Protein AF-A0A8J3T6D7-F1 (afdb_monomer)

Mean predicted aligned error: 4.85 Å

Solvent-accessible surface area (backbone atoms only — not comparable to full-atom values): 3436 Å² total; per-residue (Å²): 136,54,73,66,55,51,50,52,4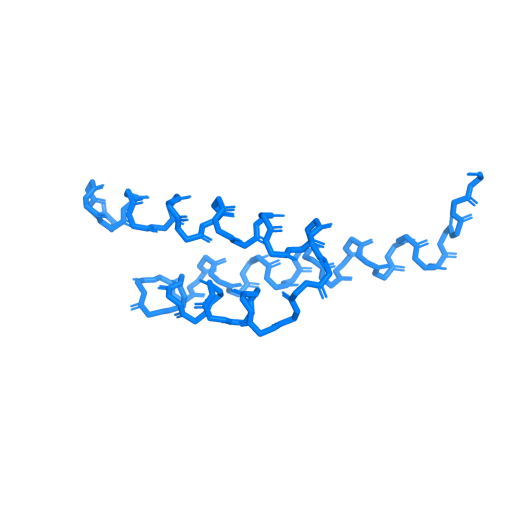0,54,52,26,48,53,45,25,53,53,17,56,74,69,70,33,65,65,53,27,49,54,21,47,51,55,27,34,76,75,40,48,72,59,36,54,53,48,52,52,50,52,51,53,51,51,50,47,51,64,76,66,55,76,130

Organism: NCBI:txid1367882

Nearest PDB structures (foldseek):
  3nym-assembly1_B  TM=6.826E-01  e=1.732E+00  Neisseria meningitidis serogroup B
  6cnn-assembly1_A  TM=6.085E-01  e=1.269E+00  Homo sapiens
  6zw4-assembly1_H  TM=6.304E-01  e=7.244E+00  Nostoc punctiforme
  6zw4-assembly1_T  TM=6.304E-01  e=7.244E+00  Nostoc punctiforme

Foldseek 3Di:
DDPVLVVQLVVLVVQLVVCVVVVNPPSNVVSLVSNCVSPVVVSVVVVVVVVVVVVCCVVVPDD

Secondary structure (DSSP, 8-state):
--HHHHHHHHHHHHHHHHHHHTT-HHHHHHHHHHHHHH-HHHHHHHHHHHHHHHHHHHHTT--

Structure (mmCIF, N/CA/C/O backbone):
data_AF-A0A8J3T6D7-F1
#
_entry.id   AF-A0A8J3T6D7-F1
#
loop_
_atom_site.group_PDB
_atom_site.id
_atom_site.type_symbol
_atom_site.label_atom_id
_atom_site.label_alt_id
_atom_site.label_comp_id
_atom_site.label_asym_id
_atom_site.label_entity_id
_atom_site.label_seq_id
_atom_site.pdbx_PDB_ins_code
_atom_site.Cartn_x
_atom_site.Cartn_y
_atom_site.Cartn_z
_atom_site.occupancy
_atom_site.B_iso_or_equiv
_atom_site.auth_seq_id
_atom_site.auth_comp_id
_atom_site.auth_asym_id
_atom_site.auth_atom_id
_atom_site.pdbx_PDB_model_num
ATOM 1 N N . MET A 1 1 ? -10.574 0.643 13.592 1.00 79.81 1 MET A N 1
ATOM 2 C CA . MET A 1 1 ? -10.178 1.799 12.777 1.00 79.81 1 MET A CA 1
ATOM 3 C C . MET A 1 1 ? -10.787 3.072 13.340 1.00 79.81 1 MET A C 1
ATOM 5 O O . MET A 1 1 ? -11.993 3.282 13.226 1.00 79.81 1 MET A O 1
ATOM 9 N N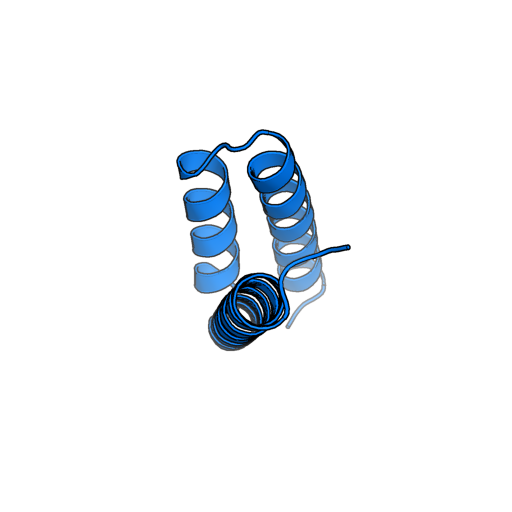 . THR A 1 2 ? -9.951 3.874 13.983 1.00 94.50 2 THR A N 1
ATOM 10 C CA . THR A 1 2 ? -10.229 5.243 14.426 1.00 94.50 2 THR A CA 1
ATOM 11 C C . THR A 1 2 ? -9.964 6.240 13.290 1.00 94.50 2 THR A C 1
ATOM 13 O O . THR A 1 2 ? -9.385 5.884 12.258 1.00 94.50 2 THR A O 1
ATOM 16 N N . ASP A 1 3 ? -10.375 7.499 13.461 1.00 94.94 3 ASP A N 1
ATOM 17 C CA . ASP A 1 3 ? -10.097 8.552 12.473 1.00 94.94 3 ASP A CA 1
ATOM 18 C C . ASP A 1 3 ? -8.592 8.848 12.337 1.00 94.94 3 ASP A C 1
ATOM 20 O O . ASP A 1 3 ? -8.119 9.133 11.237 1.00 94.94 3 ASP A O 1
ATOM 24 N N . GLU A 1 4 ? -7.825 8.715 13.423 1.00 94.31 4 GLU A N 1
ATOM 25 C CA . GLU A 1 4 ? -6.366 8.886 13.416 1.00 94.31 4 GLU A CA 1
ATOM 26 C C . GLU A 1 4 ? -5.660 7.759 12.654 1.00 94.31 4 GLU A C 1
ATOM 28 O O . GLU A 1 4 ? -4.815 8.027 11.800 1.00 94.31 4 GLU A O 1
ATOM 33 N N . GLU A 1 5 ? -6.050 6.502 12.891 1.00 92.88 5 GLU A N 1
ATOM 34 C CA . GLU A 1 5 ? -5.528 5.343 12.151 1.00 92.88 5 GLU A CA 1
ATOM 35 C C . GLU A 1 5 ? -5.830 5.475 10.655 1.00 92.88 5 GLU A C 1
ATOM 37 O O . GLU A 1 5 ? -4.964 5.258 9.805 1.00 92.88 5 GLU A O 1
ATOM 42 N N . ARG A 1 6 ? -7.050 5.911 10.319 1.00 93.62 6 ARG A N 1
ATOM 43 C CA . ARG A 1 6 ? -7.453 6.161 8.934 1.00 93.62 6 ARG A CA 1
ATOM 44 C C . ARG A 1 6 ? -6.607 7.258 8.284 1.00 93.62 6 ARG A C 1
ATOM 46 O O . ARG A 1 6 ? -6.191 7.094 7.138 1.00 93.62 6 ARG A O 1
ATOM 53 N N . ALA A 1 7 ? -6.353 8.362 8.985 1.00 95.56 7 ALA A N 1
ATOM 54 C CA . ALA A 1 7 ? -5.513 9.446 8.480 1.00 95.56 7 ALA A CA 1
ATOM 55 C C . ALA A 1 7 ? -4.060 8.989 8.265 1.00 95.56 7 ALA A C 1
ATOM 57 O O . ALA A 1 7 ? -3.470 9.302 7.229 1.00 95.56 7 ALA A O 1
ATOM 58 N N . ALA A 1 8 ? -3.511 8.199 9.192 1.00 93.38 8 ALA A N 1
ATOM 59 C CA . ALA A 1 8 ? -2.167 7.636 9.083 1.00 93.38 8 ALA A CA 1
ATOM 60 C C . ALA A 1 8 ? -2.032 6.692 7.877 1.00 93.38 8 ALA A C 1
ATOM 62 O O . ALA A 1 8 ? -1.081 6.819 7.102 1.00 93.38 8 ALA A O 1
ATOM 63 N N . ILE A 1 9 ? -3.011 5.804 7.665 1.00 94.00 9 ILE A N 1
ATOM 64 C CA . ILE A 1 9 ? -3.044 4.909 6.498 1.00 94.00 9 ILE A CA 1
ATOM 65 C C . ILE A 1 9 ? -3.090 5.719 5.201 1.00 94.00 9 ILE A C 1
ATOM 67 O O . ILE A 1 9 ? -2.317 5.438 4.289 1.00 94.00 9 ILE A O 1
ATOM 71 N N . LEU A 1 10 ? -3.957 6.734 5.110 1.00 94.31 10 LEU A N 1
ATOM 72 C CA . LEU A 1 10 ? -4.078 7.568 3.908 1.00 94.31 10 LEU A CA 1
ATOM 73 C C . LEU A 1 10 ? -2.785 8.336 3.597 1.00 94.31 10 LEU A C 1
ATOM 75 O O . LEU A 1 10 ? -2.382 8.394 2.436 1.00 94.31 10 LEU A O 1
ATOM 79 N N . ALA A 1 11 ? -2.11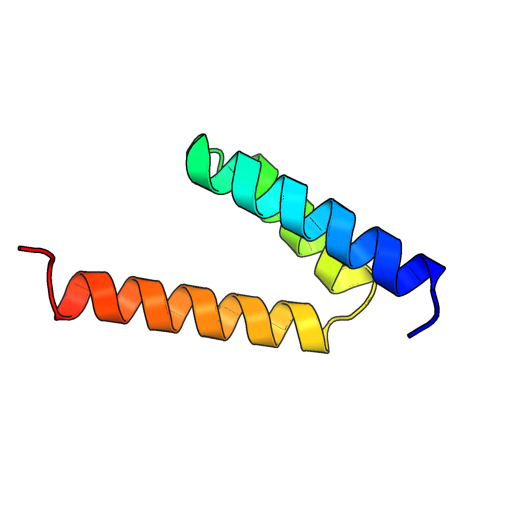2 8.872 4.616 1.00 96.12 11 ALA A N 1
ATOM 80 C CA . ALA A 1 11 ? -0.829 9.552 4.451 1.00 96.12 11 ALA A CA 1
ATOM 81 C C . ALA A 1 11 ? 0.279 8.593 3.980 1.00 96.12 11 ALA A C 1
ATOM 83 O O . ALA A 1 11 ? 1.037 8.915 3.064 1.00 96.12 11 ALA A O 1
ATOM 84 N N . ALA A 1 12 ? 0.350 7.389 4.556 1.00 95.06 12 ALA A N 1
ATOM 85 C CA . ALA A 1 12 ? 1.292 6.364 4.113 1.00 95.06 12 ALA A CA 1
ATOM 86 C C . ALA A 1 12 ? 0.989 5.891 2.680 1.00 95.06 12 ALA A C 1
ATOM 88 O O . ALA A 1 12 ? 1.902 5.611 1.907 1.00 95.06 12 ALA A O 1
ATOM 89 N N . PHE A 1 13 ? -0.282 5.872 2.283 1.00 94.25 13 PHE A N 1
ATOM 90 C CA . PHE A 1 13 ? -0.690 5.554 0.917 1.00 94.25 13 PHE A CA 1
ATOM 91 C C . PHE A 1 13 ? -0.220 6.592 -0.108 1.00 94.25 13 PHE A C 1
ATOM 93 O O . PHE A 1 13 ? 0.244 6.227 -1.188 1.00 94.25 13 PHE A O 1
ATOM 100 N N . ASP A 1 14 ? -0.331 7.878 0.224 1.00 95.69 14 ASP A N 1
ATOM 101 C CA . ASP A 1 14 ? 0.164 8.970 -0.620 1.00 95.69 14 ASP A CA 1
ATOM 102 C C . ASP A 1 14 ? 1.691 8.885 -0.785 1.00 95.69 14 ASP A C 1
ATOM 104 O O . ASP A 1 14 ? 2.215 8.936 -1.902 1.00 95.69 14 ASP A O 1
ATOM 108 N N . GLN A 1 15 ? 2.403 8.606 0.315 1.00 95.56 15 GLN A N 1
ATOM 109 C CA . GLN A 1 15 ? 3.843 8.346 0.291 1.00 95.56 15 GLN A CA 1
ATOM 110 C C . GLN A 1 15 ? 4.195 7.146 -0.602 1.00 95.56 15 GLN A C 1
ATOM 112 O O . GLN A 1 15 ? 5.118 7.243 -1.412 1.00 95.56 15 GLN A O 1
ATOM 117 N N . LEU A 1 16 ? 3.451 6.038 -0.500 1.00 94.31 16 LEU A N 1
ATOM 118 C CA . LEU A 1 16 ? 3.648 4.853 -1.337 1.00 94.31 16 LEU A CA 1
ATOM 119 C C . LEU A 1 16 ? 3.489 5.187 -2.826 1.00 94.31 16 LEU A C 1
ATOM 121 O O . LEU A 1 16 ? 4.333 4.806 -3.634 1.00 94.31 16 LEU A O 1
ATOM 125 N N . GLN A 1 17 ? 2.440 5.923 -3.201 1.00 92.69 17 GLN A N 1
ATOM 126 C CA . GLN A 1 17 ? 2.233 6.332 -4.594 1.00 92.69 17 GLN A CA 1
ATOM 127 C C . GLN A 1 17 ? 3.360 7.232 -5.106 1.00 92.69 17 GLN A C 1
ATOM 129 O O . GLN A 1 17 ? 3.815 7.057 -6.239 1.00 92.69 17 GLN A O 1
ATOM 134 N N . SER A 1 18 ? 3.816 8.179 -4.284 1.00 94.88 18 SER A N 1
ATOM 135 C CA . SER A 1 18 ? 4.934 9.063 -4.620 1.00 94.88 18 SER A CA 1
ATOM 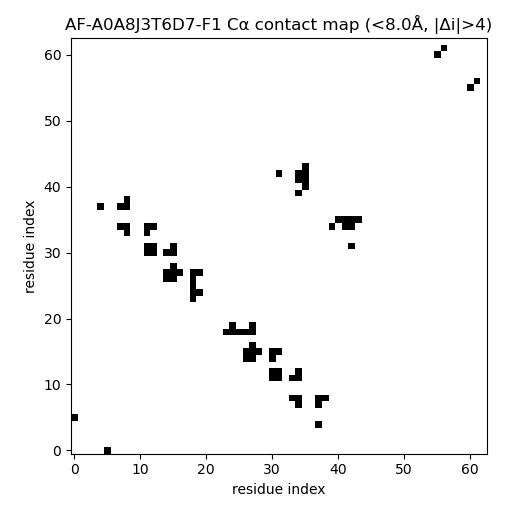136 C C . SER A 1 18 ? 6.226 8.270 -4.847 1.00 94.88 18 SER A C 1
ATOM 138 O O . SER A 1 18 ? 6.868 8.423 -5.888 1.00 94.88 18 SER A O 1
ATOM 140 N N . ALA A 1 19 ? 6.550 7.345 -3.938 1.00 94.69 19 ALA A N 1
ATOM 141 C CA . ALA A 1 19 ? 7.734 6.498 -4.036 1.00 94.69 19 ALA A CA 1
ATOM 142 C C . ALA A 1 19 ? 7.698 5.589 -5.276 1.00 94.69 19 ALA A C 1
ATOM 144 O O . ALA A 1 19 ? 8.669 5.526 -6.027 1.00 94.69 19 ALA A O 1
ATOM 145 N N . LEU A 1 20 ? 6.550 4.967 -5.570 1.00 90.06 20 LEU A N 1
ATOM 146 C CA . LEU A 1 20 ? 6.380 4.152 -6.778 1.0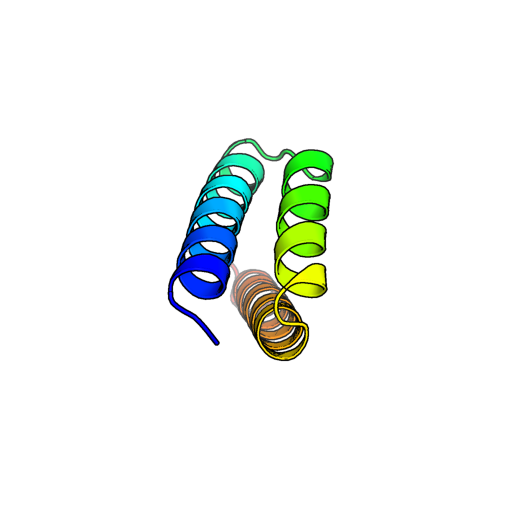0 90.06 20 LEU A CA 1
ATOM 147 C C . LEU A 1 20 ? 6.570 4.970 -8.066 1.00 90.06 20 LEU A C 1
ATOM 149 O O . LEU A 1 20 ? 7.221 4.494 -8.993 1.00 90.06 20 LEU A O 1
ATOM 153 N N . ARG A 1 21 ? 6.056 6.207 -8.129 1.00 91.56 21 ARG A N 1
ATOM 154 C CA . ARG A 1 21 ? 6.264 7.108 -9.283 1.00 91.56 21 ARG A CA 1
ATOM 155 C C . ARG A 1 21 ? 7.720 7.538 -9.442 1.00 91.56 21 ARG A C 1
ATOM 157 O O . ARG A 1 21 ? 8.166 7.748 -10.565 1.00 91.56 21 ARG A O 1
ATOM 164 N N . ALA A 1 22 ? 8.437 7.678 -8.332 1.00 94.81 22 ALA A N 1
ATOM 165 C CA . ALA A 1 22 ? 9.857 8.007 -8.314 1.00 94.81 22 ALA A CA 1
ATOM 166 C C . ALA A 1 22 ? 10.770 6.788 -8.548 1.00 94.81 22 ALA A C 1
ATOM 168 O O . ALA A 1 22 ? 11.988 6.951 -8.569 1.00 94.81 22 ALA A O 1
ATOM 169 N N . CYS A 1 23 ? 10.209 5.582 -8.716 1.00 92.25 23 CYS A N 1
ATOM 170 C CA . CYS A 1 23 ? 10.951 4.317 -8.725 1.00 92.25 23 CYS A CA 1
ATOM 171 C C . CYS A 1 23 ? 11.808 4.108 -7.457 1.00 92.25 23 CYS A C 1
ATOM 173 O O . CYS A 1 23 ? 12.839 3.437 -7.499 1.00 92.25 23 CYS A O 1
ATOM 175 N N . ASP A 1 24 ? 11.375 4.670 -6.328 1.00 95.06 24 ASP A N 1
ATOM 176 C CA . ASP A 1 24 ? 12.018 4.544 -5.024 1.00 95.06 24 ASP A CA 1
ATOM 177 C C . ASP A 1 24 ? 11.465 3.322 -4.276 1.00 95.06 24 ASP A C 1
ATOM 179 O O . ASP A 1 24 ? 10.408 3.363 -3.638 1.00 95.06 24 ASP A O 1
ATOM 183 N N . GLY A 1 25 ? 12.186 2.204 -4.376 1.00 91.50 25 GLY A N 1
ATOM 184 C CA . GLY A 1 25 ? 11.809 0.957 -3.711 1.00 91.50 25 GLY A CA 1
ATOM 185 C C . GLY A 1 25 ? 11.900 1.020 -2.184 1.00 91.50 25 GLY A C 1
ATOM 186 O O . GLY A 1 25 ? 11.113 0.362 -1.504 1.00 91.50 25 GLY A O 1
ATOM 187 N N . GLU A 1 26 ? 12.817 1.818 -1.635 1.00 95.94 26 GLU A N 1
ATOM 188 C CA . GLU A 1 26 ? 13.011 1.938 -0.187 1.00 95.94 26 GLU A CA 1
ATOM 189 C C . GLU A 1 26 ? 11.900 2.789 0.436 1.00 95.94 26 GLU A C 1
ATOM 191 O O . GLU A 1 26 ? 11.267 2.371 1.410 1.00 95.94 26 GLU A O 1
ATOM 196 N N . GLY A 1 27 ? 11.567 3.921 -0.192 1.00 95.19 27 GLY A N 1
ATOM 197 C CA . GLY A 1 27 ? 10.429 4.749 0.200 1.00 95.19 27 GLY A CA 1
ATOM 198 C C . GLY A 1 27 ? 9.095 4.003 0.113 1.00 95.19 27 GLY A C 1
ATOM 199 O O . GLY A 1 27 ? 8.249 4.147 1.000 1.00 95.19 27 GLY A O 1
ATOM 200 N N . ALA A 1 28 ? 8.920 3.157 -0.909 1.00 93.88 28 ALA A N 1
ATOM 201 C CA . ALA A 1 28 ? 7.732 2.319 -1.053 1.00 93.88 28 ALA A CA 1
ATOM 202 C C . ALA A 1 28 ? 7.647 1.249 0.051 1.00 93.88 28 ALA A C 1
ATOM 204 O O . ALA A 1 28 ? 6.573 1.035 0.621 1.00 93.88 28 ALA A O 1
ATOM 205 N N . ALA A 1 29 ? 8.769 0.608 0.396 1.00 93.56 29 ALA A N 1
ATOM 206 C CA . ALA A 1 29 ? 8.825 -0.380 1.472 1.00 93.56 29 ALA A CA 1
ATOM 207 C C . ALA A 1 29 ? 8.521 0.242 2.845 1.00 93.56 29 ALA A C 1
ATOM 209 O O . ALA A 1 29 ? 7.735 -0.316 3.613 1.00 93.56 29 ALA A O 1
ATOM 210 N N . GLU A 1 30 ? 9.077 1.419 3.137 1.00 96.62 30 GLU A N 1
ATOM 211 C CA . GLU A 1 30 ? 8.822 2.140 4.390 1.00 96.62 30 GLU A CA 1
ATOM 212 C C . GLU A 1 30 ? 7.355 2.579 4.506 1.00 96.62 30 GLU A C 1
ATOM 214 O O . GLU A 1 30 ? 6.739 2.431 5.564 1.00 96.62 30 GLU A O 1
ATOM 219 N N . ALA A 1 31 ? 6.759 3.067 3.415 1.00 95.31 31 ALA A N 1
ATOM 220 C CA . ALA A 1 31 ? 5.342 3.412 3.382 1.00 95.31 31 ALA A CA 1
ATOM 221 C C . ALA A 1 31 ? 4.448 2.186 3.644 1.00 95.31 31 ALA A C 1
ATOM 223 O O . ALA A 1 31 ? 3.534 2.248 4.468 1.00 95.31 31 ALA A O 1
ATOM 224 N N . MET A 1 32 ? 4.751 1.048 3.011 1.00 94.94 32 MET A N 1
ATOM 225 C CA . MET A 1 32 ? 4.039 -0.210 3.258 1.00 94.94 32 MET A CA 1
ATOM 226 C C . MET A 1 32 ? 4.198 -0.707 4.697 1.00 94.94 32 MET A C 1
ATOM 228 O O . MET A 1 32 ? 3.219 -1.168 5.284 1.00 94.94 32 MET A O 1
ATOM 232 N N . ARG A 1 33 ? 5.392 -0.576 5.291 1.00 95.94 33 ARG A N 1
ATOM 233 C CA . ARG A 1 33 ? 5.641 -0.939 6.694 1.00 95.94 33 ARG A CA 1
ATOM 234 C C . ARG A 1 33 ? 4.745 -0.145 7.643 1.00 95.94 33 ARG A C 1
ATOM 236 O O . ARG A 1 33 ? 4.135 -0.735 8.528 1.00 95.94 33 ARG A O 1
ATOM 243 N N . ARG A 1 34 ? 4.593 1.163 7.417 1.00 95.38 34 ARG A N 1
ATOM 244 C CA . ARG A 1 34 ? 3.702 2.02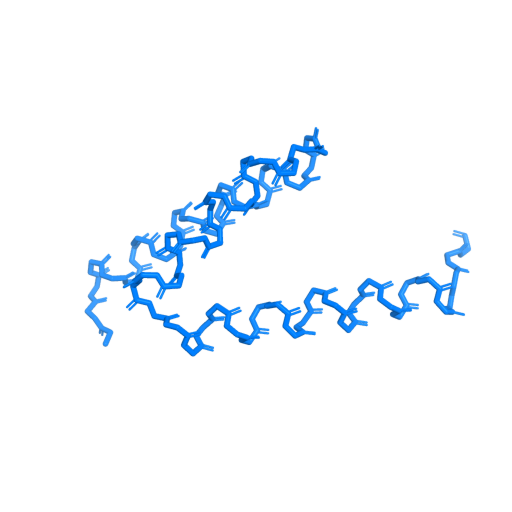1 8.220 1.00 95.38 34 ARG A CA 1
ATOM 245 C C . ARG A 1 34 ? 2.239 1.605 8.115 1.00 95.38 34 ARG A C 1
ATOM 247 O O . ARG A 1 34 ? 1.545 1.586 9.123 1.00 95.38 34 ARG A O 1
ATOM 254 N N . ILE A 1 35 ? 1.769 1.244 6.917 1.00 95.06 35 ILE A N 1
ATOM 255 C CA . ILE A 1 35 ? 0.400 0.729 6.743 1.00 95.06 35 ILE A CA 1
ATOM 256 C C . ILE A 1 35 ? 0.236 -0.585 7.513 1.00 95.06 35 ILE A C 1
ATOM 258 O O . ILE A 1 35 ? -0.758 -0.754 8.211 1.00 95.06 35 ILE A O 1
ATOM 262 N N . TYR A 1 36 ? 1.221 -1.483 7.427 1.00 95.69 36 TYR A N 1
ATOM 263 C CA . TYR A 1 36 ? 1.197 -2.775 8.114 1.00 95.69 36 TYR A CA 1
ATOM 264 C C . TYR A 1 36 ? 1.180 -2.635 9.644 1.00 95.69 36 TYR A C 1
ATOM 266 O O . TYR A 1 36 ? 0.490 -3.391 10.319 1.00 95.69 36 TYR A O 1
ATOM 274 N N . GLU A 1 37 ? 1.902 -1.659 10.199 1.00 95.56 37 GLU A N 1
ATOM 275 C CA . GLU A 1 37 ? 1.917 -1.381 11.643 1.00 95.56 37 GLU A CA 1
ATOM 276 C C . GLU A 1 37 ? 0.569 -0.882 12.176 1.00 95.56 37 GLU A C 1
ATOM 278 O O . GLU A 1 37 ? 0.232 -1.163 13.325 1.00 95.56 37 GLU A O 1
ATOM 283 N N . VAL A 1 38 ? -0.201 -0.161 11.354 1.00 94.25 38 VAL A N 1
ATOM 284 C CA . VAL A 1 38 ? -1.522 0.358 11.737 1.00 94.25 38 VAL A CA 1
ATOM 285 C C . VAL A 1 38 ? -2.620 -0.675 11.486 1.00 94.25 38 VAL A C 1
ATOM 287 O O . VAL A 1 38 ? -3.455 -0.909 12.355 1.00 94.25 38 VAL A O 1
ATOM 290 N N . GLU A 1 39 ? -2.643 -1.284 10.299 1.00 94.69 39 GLU A N 1
ATOM 291 C CA . GLU A 1 39 ? -3.672 -2.243 9.895 1.00 94.69 39 GLU A CA 1
ATOM 292 C C . GLU A 1 39 ? -3.100 -3.290 8.913 1.00 94.69 39 GLU A C 1
ATOM 294 O O . GLU A 1 39 ? -3.086 -3.074 7.690 1.00 94.69 39 GLU A O 1
ATOM 299 N N . PRO A 1 40 ? -2.655 -4.455 9.422 1.00 93.81 40 PRO A N 1
ATOM 300 C CA . PRO A 1 40 ? -2.084 -5.527 8.609 1.00 93.81 40 PRO A CA 1
ATOM 301 C C . PRO A 1 40 ? -3.019 -6.015 7.498 1.00 93.81 40 PRO A C 1
ATOM 303 O O . PRO A 1 40 ? -2.571 -6.257 6.377 1.00 93.81 40 PRO A O 1
ATOM 306 N N . ALA A 1 41 ? -4.330 -6.100 7.758 1.00 92.31 41 ALA A N 1
ATOM 307 C CA . ALA A 1 41 ? -5.282 -6.614 6.772 1.00 92.31 41 ALA A CA 1
ATOM 308 C C . ALA A 1 41 ? -5.388 -5.703 5.534 1.00 92.31 41 ALA A C 1
ATOM 310 O O . ALA A 1 41 ? -5.580 -6.173 4.404 1.00 92.31 41 ALA A O 1
ATOM 311 N N . VAL A 1 42 ? -5.233 -4.389 5.729 1.00 90.88 42 VAL A N 1
ATOM 312 C CA . VAL A 1 42 ? -5.184 -3.412 4.635 1.00 90.88 42 VAL A CA 1
ATOM 313 C C . VAL A 1 42 ? -3.881 -3.568 3.856 1.00 90.88 42 VAL A C 1
ATOM 315 O O . VAL A 1 42 ? -3.926 -3.626 2.627 1.00 90.88 42 VAL A O 1
ATOM 318 N N . ALA A 1 43 ? -2.741 -3.703 4.536 1.00 92.38 43 ALA A N 1
ATOM 319 C CA . ALA A 1 43 ? -1.449 -3.915 3.883 1.00 92.38 43 ALA A CA 1
ATOM 320 C C . ALA A 1 43 ? -1.427 -5.192 3.020 1.00 92.38 43 ALA A C 1
ATOM 322 O O . ALA A 1 43 ? -1.019 -5.137 1.858 1.00 92.38 43 ALA A O 1
ATOM 323 N N . ASP A 1 44 ? -1.944 -6.311 3.532 1.00 93.44 44 ASP A N 1
ATOM 324 C CA . ASP A 1 44 ? -2.030 -7.574 2.787 1.00 93.44 44 ASP A CA 1
ATOM 325 C C . ASP A 1 44 ? -2.907 -7.440 1.537 1.00 93.44 44 ASP A C 1
ATOM 327 O O . ASP A 1 44 ? -2.555 -7.900 0.445 1.00 93.44 44 ASP A O 1
ATOM 331 N N . THR A 1 45 ? -4.046 -6.755 1.669 1.00 92.44 45 THR A N 1
ATOM 332 C CA . THR A 1 45 ? -4.939 -6.470 0.538 1.00 92.44 45 THR A CA 1
ATOM 333 C C . THR A 1 45 ? -4.233 -5.628 -0.525 1.00 92.44 45 THR A C 1
ATOM 335 O O . THR A 1 45 ? -4.401 -5.862 -1.725 1.00 92.44 45 THR A O 1
ATOM 338 N N . LEU A 1 46 ? -3.412 -4.662 -0.112 1.00 89.94 46 LEU A N 1
ATOM 339 C CA . LEU A 1 46 ? -2.656 -3.815 -1.030 1.00 89.94 46 LEU A CA 1
ATOM 340 C C . LEU A 1 46 ? -1.576 -4.574 -1.776 1.00 89.94 46 LEU A C 1
ATOM 342 O O . LEU A 1 46 ? -1.505 -4.464 -2.998 1.00 89.94 46 LEU A O 1
ATOM 346 N N . ILE A 1 47 ? -0.787 -5.379 -1.070 1.00 90.12 47 ILE A N 1
ATOM 347 C CA . ILE A 1 47 ? 0.251 -6.213 -1.680 1.00 90.12 47 ILE A CA 1
ATOM 348 C C . ILE A 1 47 ? -0.375 -7.149 -2.711 1.00 90.12 47 ILE A C 1
ATOM 350 O O . ILE A 1 47 ? 0.082 -7.199 -3.853 1.00 90.12 47 ILE A O 1
ATOM 354 N N . ASN A 1 48 ? -1.471 -7.824 -2.356 1.00 92.06 48 ASN A N 1
ATOM 355 C CA . ASN A 1 48 ? -2.171 -8.716 -3.276 1.00 92.06 48 ASN A CA 1
ATOM 356 C C . ASN A 1 48 ? -2.674 -7.984 -4.526 1.00 92.06 48 ASN A C 1
ATOM 358 O O . ASN A 1 48 ? -2.526 -8.494 -5.640 1.00 92.06 48 ASN A O 1
ATOM 362 N N . ASN A 1 49 ? -3.218 -6.774 -4.373 1.00 88.19 49 ASN A N 1
ATOM 363 C CA . ASN A 1 49 ? -3.660 -5.964 -5.508 1.00 88.19 49 ASN A CA 1
ATOM 364 C C . ASN A 1 49 ? -2.494 -5.495 -6.385 1.00 88.19 49 ASN A C 1
ATOM 366 O O . ASN A 1 49 ? -2.598 -5.563 -7.612 1.00 88.19 49 ASN A O 1
ATOM 370 N N . LEU A 1 50 ? -1.386 -5.052 -5.787 1.00 86.00 50 LEU A N 1
ATOM 371 C CA . LEU A 1 50 ? -0.191 -4.614 -6.510 1.00 86.00 50 LEU A CA 1
ATOM 372 C C . LEU A 1 50 ? 0.441 -5.768 -7.288 1.00 86.00 50 LEU A C 1
ATOM 374 O O . LEU A 1 50 ? 0.712 -5.618 -8.478 1.00 86.00 50 LEU A O 1
ATOM 378 N N . ILE A 1 51 ? 0.600 -6.933 -6.656 1.00 87.56 51 ILE A N 1
ATOM 379 C CA . ILE A 1 51 ? 1.104 -8.147 -7.308 1.00 87.56 51 ILE A CA 1
ATOM 380 C C . ILE A 1 51 ? 0.168 -8.556 -8.443 1.00 87.56 51 ILE A C 1
ATOM 382 O O . ILE A 1 51 ? 0.623 -8.745 -9.566 1.00 87.56 51 ILE A O 1
ATOM 386 N N . THR A 1 52 ? -1.140 -8.643 -8.192 1.00 88.69 52 THR A N 1
ATOM 387 C CA . THR A 1 52 ? -2.117 -9.047 -9.218 1.00 88.69 52 THR A CA 1
ATOM 388 C C . THR A 1 52 ? -2.114 -8.088 -10.405 1.00 88.69 52 THR A C 1
ATOM 390 O O . THR A 1 52 ? -2.135 -8.526 -11.555 1.00 88.69 52 THR A O 1
ATOM 393 N N . THR A 1 53 ? -2.062 -6.782 -10.144 1.00 83.19 53 THR A N 1
ATOM 394 C CA . THR A 1 53 ? -2.041 -5.748 -11.188 1.00 83.19 53 THR A CA 1
ATOM 395 C C . THR A 1 53 ? -0.724 -5.767 -11.959 1.00 83.19 53 THR A C 1
ATOM 397 O O . THR A 1 53 ? -0.741 -5.745 -13.186 1.00 83.19 53 THR A O 1
ATOM 400 N N . GLY A 1 54 ? 0.412 -5.876 -11.268 1.00 79.94 54 GLY A N 1
ATOM 401 C CA . GLY A 1 54 ? 1.732 -5.980 -11.891 1.00 79.94 54 GLY A CA 1
ATOM 402 C C . GLY A 1 54 ? 1.865 -7.234 -12.754 1.00 79.94 54 GLY A C 1
ATOM 403 O O . GLY A 1 54 ? 2.248 -7.142 -13.917 1.00 79.94 54 GLY A O 1
ATOM 404 N N . LEU A 1 55 ? 1.460 -8.396 -12.231 1.00 74.88 55 LEU A N 1
ATOM 405 C CA . LEU A 1 55 ? 1.418 -9.654 -12.980 1.00 74.88 55 LEU A CA 1
ATOM 406 C C . LEU A 1 55 ? 0.512 -9.545 -14.208 1.00 74.88 55 LEU A C 1
ATOM 408 O O . LEU A 1 55 ? 0.908 -9.970 -15.289 1.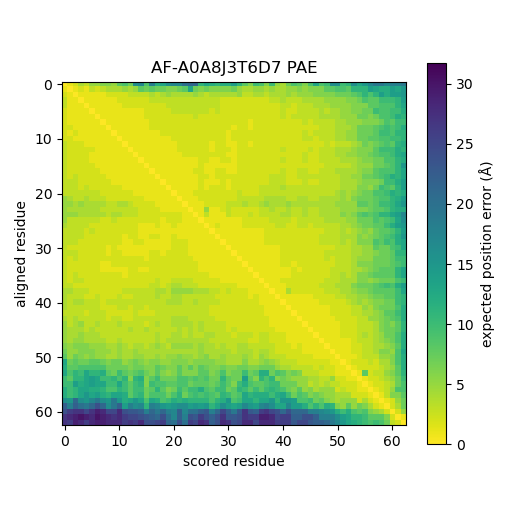00 74.88 55 LEU A O 1
ATOM 412 N N . ARG A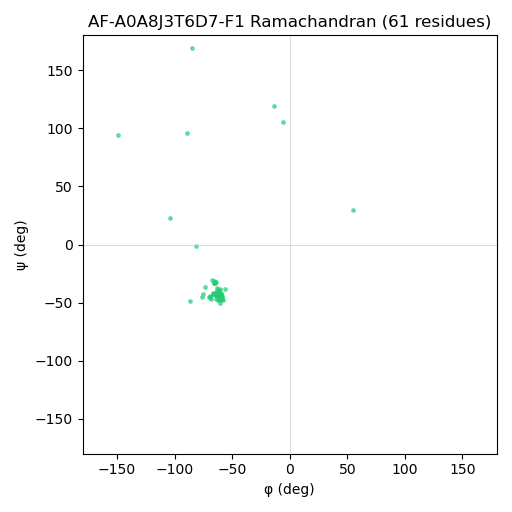 1 56 ? -0.677 -8.943 -14.073 1.00 76.00 56 ARG A N 1
ATOM 413 C CA . ARG A 1 56 ? -1.581 -8.703 -15.206 1.00 76.00 56 ARG A CA 1
ATOM 414 C C . ARG A 1 56 ? -0.905 -7.828 -16.266 1.00 76.00 56 ARG A C 1
ATOM 416 O O . ARG A 1 56 ? -0.910 -8.201 -17.432 1.00 76.00 56 ARG A O 1
ATOM 423 N N . ASN A 1 57 ? -0.268 -6.728 -15.878 1.00 75.94 57 ASN A N 1
ATOM 424 C CA . ASN A 1 57 ? 0.417 -5.844 -16.823 1.00 75.94 57 ASN A CA 1
ATOM 425 C C . ASN A 1 57 ? 1.602 -6.527 -17.528 1.00 75.94 57 ASN A C 1
ATOM 427 O O . ASN A 1 57 ? 1.857 -6.229 -18.688 1.00 75.94 57 ASN A O 1
ATOM 431 N N . MET A 1 58 ? 2.302 -7.456 -16.866 1.00 67.81 58 MET A N 1
ATOM 432 C CA . MET A 1 58 ? 3.376 -8.237 -17.494 1.00 67.81 58 MET A CA 1
ATOM 433 C C . MET A 1 58 ? 2.851 -9.327 -18.436 1.00 67.81 58 MET A C 1
ATOM 435 O O . MET A 1 58 ? 3.410 -9.532 -19.508 1.00 67.81 58 MET A O 1
ATOM 439 N N . VAL A 1 59 ? 1.798 -10.048 -18.037 1.00 71.94 59 VAL A N 1
ATOM 440 C CA . VAL A 1 59 ? 1.237 -11.175 -18.807 1.00 71.94 59 VAL A CA 1
ATOM 441 C C . VAL A 1 59 ? 0.462 -10.688 -20.028 1.00 71.94 59 VAL A C 1
ATOM 443 O O . VAL A 1 59 ? 0.526 -11.312 -21.083 1.00 71.94 59 VAL A O 1
ATOM 446 N N . TYR A 1 60 ? -0.243 -9.567 -19.897 1.00 72.25 60 TYR A N 1
ATOM 447 C CA . TYR A 1 60 ? -1.039 -8.969 -20.969 1.00 72.25 60 TYR A CA 1
ATOM 448 C C . TYR A 1 60 ? -0.357 -7.744 -21.591 1.00 72.25 60 TYR A C 1
ATOM 450 O O . TYR A 1 60 ? -1.050 -6.904 -22.148 1.00 72.25 60 TYR A O 1
ATOM 458 N N . GLY A 1 61 ? 0.975 -7.661 -21.453 1.00 54.22 61 GLY A N 1
ATOM 459 C CA . GLY A 1 61 ? 1.885 -6.628 -21.959 1.00 54.22 61 GLY A CA 1
ATOM 460 C C . GLY A 1 61 ? 1.268 -5.568 -22.869 1.00 54.22 61 GLY A C 1
ATOM 461 O O . GLY A 1 61 ? 0.991 -5.836 -24.032 1.00 54.22 61 GLY A O 1
ATOM 462 N N . THR A 1 62 ? 1.114 -4.387 -22.271 1.00 54.00 62 THR A N 1
ATOM 463 C CA . THR A 1 62 ? 0.861 -3.046 -22.821 1.00 54.00 62 THR A CA 1
ATOM 464 C C . THR A 1 62 ? 1.079 -2.882 -24.329 1.00 54.00 62 THR A C 1
ATOM 466 O O . THR A 1 62 ? 2.208 -3.018 -24.806 1.00 54.00 62 THR A O 1
ATOM 469 N N . GLU A 1 63 ? -0.001 -2.516 -25.026 1.00 50.03 63 GLU A N 1
ATOM 470 C CA . GLU A 1 63 ? 0.030 -1.823 -26.325 1.00 50.03 63 GLU A CA 1
ATOM 471 C C . GLU A 1 63 ? 0.840 -0.517 -26.266 1.00 50.03 63 GLU A C 1
ATOM 473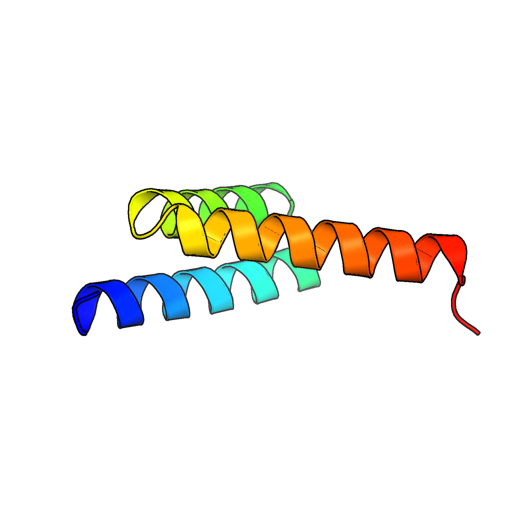 O O . GLU A 1 63 ? 0.843 0.137 -25.193 1.00 50.03 63 GLU A O 1
#

Radius of gyration: 12.91 Å; Cα contacts (8 Å, |Δi|>4): 41; chains: 1; bounding box: 23×21×41 Å

Sequence (63 aa):
MTDEERAAILAAFDQLQSALRACDGEGAAEAMRRIYEVEPAVADTLINNLITTGLRNMVYGTE

pLDDT: mean 88.98, std 10.55, range [50.03, 96.62]